Protein AF-A0A957VFC8-F1 (afdb_monomer_lite)

Foldseek 3Di:
DVLLCLQCVVPQHNLLSVVLQQCQVPVPDDDDDDDDDPVVVVSNVCSVVVHHRDPVSVVVNVVVVVD

Structure (mmCIF, N/CA/C/O backbone):
data_AF-A0A957VFC8-F1
#
_entry.id   AF-A0A957VFC8-F1
#
loop_
_atom_site.group_PDB
_atom_site.id
_atom_site.type_symbol
_atom_site.label_atom_id
_atom_site.label_alt_id
_atom_site.label_comp_id
_atom_site.label_asym_id
_atom_site.label_entity_id
_atom_site.label_seq_id
_atom_site.pdbx_PDB_ins_code
_atom_site.Cartn_x
_atom_site.Cartn_y
_atom_site.Cartn_z
_atom_site.occupancy
_atom_site.B_iso_or_equiv
_atom_site.auth_seq_id
_atom_site.auth_comp_id
_atom_site.auth_asym_id
_atom_site.auth_atom_id
_atom_site.pdbx_PDB_model_num
ATOM 1 N N . ASP A 1 1 ? 5.909 14.008 -3.299 1.00 85.25 1 ASP A N 1
ATOM 2 C CA . ASP A 1 1 ? 4.708 14.106 -4.155 1.00 85.25 1 ASP A CA 1
ATOM 3 C C . ASP A 1 1 ? 4.697 13.120 -5.310 1.00 85.25 1 ASP A C 1
ATOM 5 O O . ASP A 1 1 ? 3.773 12.323 -5.376 1.00 85.25 1 ASP A O 1
ATOM 9 N N . GLU A 1 2 ? 5.737 13.068 -6.141 1.00 94.44 2 GLU A N 1
ATOM 10 C CA . GLU A 1 2 ? 5.804 12.169 -7.307 1.00 94.44 2 GLU A CA 1
ATOM 11 C C . GLU A 1 2 ? 5.632 10.675 -6.975 1.00 94.44 2 GLU A C 1
ATOM 13 O O . GLU A 1 2 ? 4.794 10.001 -7.566 1.00 94.44 2 GLU A O 1
ATOM 18 N N . MET A 1 3 ? 6.315 10.169 -5.940 1.00 95.56 3 MET A N 1
ATOM 19 C CA . MET A 1 3 ? 6.142 8.782 -5.477 1.00 95.56 3 MET A CA 1
ATOM 20 C C . MET A 1 3 ? 4.681 8.453 -5.140 1.00 95.56 3 MET A C 1
ATOM 22 O O . MET A 1 3 ? 4.189 7.374 -5.469 1.00 95.56 3 MET A O 1
ATOM 26 N N . ARG A 1 4 ? 3.974 9.38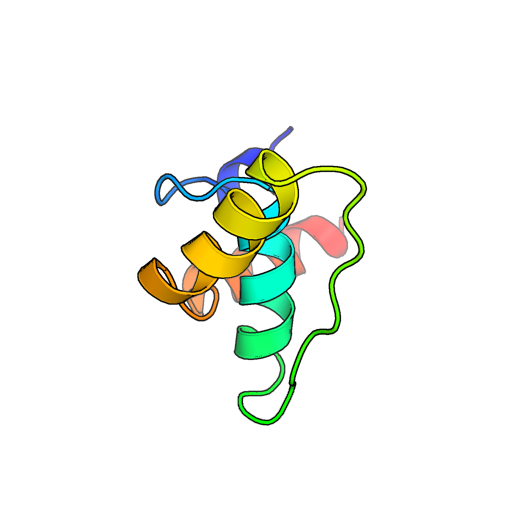9 -4.492 1.00 96.31 4 ARG A N 1
ATOM 27 C CA . ARG A 1 4 ? 2.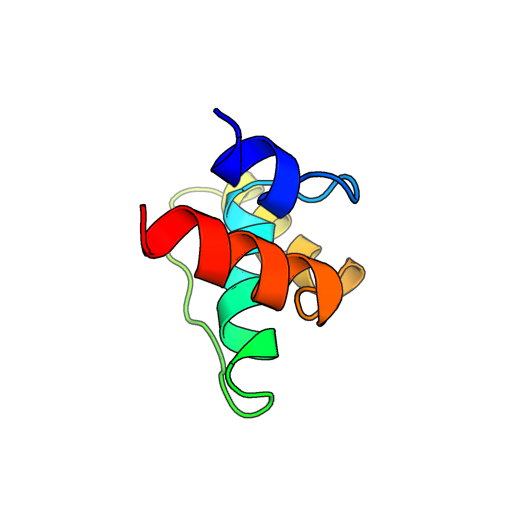565 9.198 -4.141 1.00 96.31 4 ARG A CA 1
ATOM 28 C C . ARG A 1 4 ? 1.712 9.138 -5.406 1.00 96.31 4 ARG A C 1
ATOM 30 O O . ARG A 1 4 ? 0.877 8.249 -5.494 1.00 96.31 4 ARG A O 1
ATOM 37 N N . THR A 1 5 ? 1.977 10.003 -6.386 1.00 97.38 5 THR A N 1
ATOM 38 C CA . THR A 1 5 ? 1.312 9.972 -7.697 1.00 97.38 5 THR A CA 1
ATOM 39 C C . THR A 1 5 ? 1.453 8.606 -8.361 1.00 97.38 5 THR A C 1
ATOM 41 O O . THR A 1 5 ? 0.446 8.019 -8.740 1.00 97.38 5 THR A O 1
ATOM 44 N N . VAL A 1 6 ? 2.665 8.050 -8.446 1.00 97.81 6 VAL A N 1
ATOM 45 C CA . VAL A 1 6 ? 2.893 6.731 -9.068 1.00 97.81 6 VAL A CA 1
ATOM 46 C C . VAL A 1 6 ? 2.161 5.614 -8.319 1.00 97.81 6 VAL A C 1
ATOM 48 O O . VAL A 1 6 ? 1.529 4.754 -8.941 1.00 97.81 6 VAL A O 1
ATOM 51 N N . LEU A 1 7 ? 2.209 5.644 -6.983 1.00 97.94 7 LEU A N 1
ATOM 52 C CA . LEU A 1 7 ? 1.572 4.646 -6.119 1.00 97.94 7 LEU A CA 1
ATOM 53 C C . LEU A 1 7 ? 0.044 4.643 -6.228 1.00 97.94 7 LEU A C 1
ATOM 55 O O . LEU A 1 7 ? -0.554 3.582 -6.079 1.00 97.94 7 LEU A O 1
ATOM 59 N N . THR A 1 8 ? -0.583 5.793 -6.482 1.00 97.88 8 THR A N 1
ATOM 60 C CA . THR A 1 8 ? -2.050 5.938 -6.453 1.00 97.88 8 THR A CA 1
ATOM 61 C C . THR A 1 8 ? -2.678 6.246 -7.815 1.00 97.88 8 THR A C 1
ATOM 63 O O . THR A 1 8 ? -3.873 6.527 -7.881 1.00 97.88 8 THR A O 1
ATOM 66 N N . ARG A 1 9 ? -1.907 6.238 -8.915 1.00 96.25 9 ARG A N 1
ATOM 67 C CA . ARG A 1 9 ? -2.392 6.669 -10.247 1.00 96.25 9 ARG A CA 1
ATOM 68 C C . ARG A 1 9 ? -3.541 5.8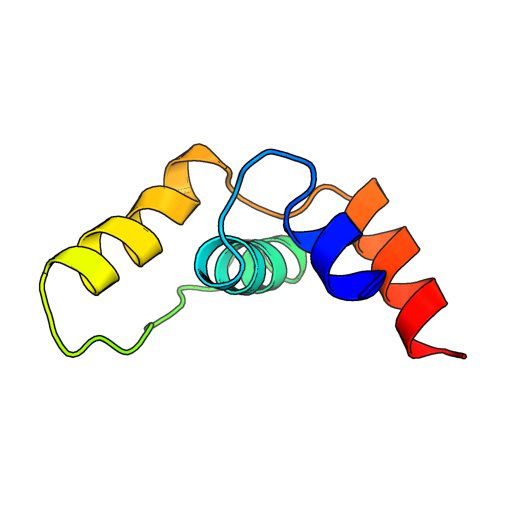38 -10.813 1.00 96.25 9 ARG A C 1
ATOM 70 O O . ARG A 1 9 ? -4.263 6.313 -11.680 1.00 96.25 9 ARG A O 1
ATOM 77 N N . ASP A 1 10 ? -3.688 4.603 -10.355 1.00 95.94 10 ASP A N 1
ATOM 78 C CA . ASP A 1 10 ? -4.758 3.687 -10.753 1.00 95.94 10 ASP A CA 1
ATOM 79 C C . ASP A 1 10 ? -5.990 3.778 -9.839 1.00 95.94 10 ASP A C 1
ATOM 81 O O . ASP A 1 10 ? -6.881 2.938 -9.917 1.00 95.94 10 ASP A O 1
ATOM 85 N N . GLY A 1 11 ? -6.058 4.807 -8.991 1.00 97.69 11 GLY A N 1
ATOM 86 C CA . GLY A 1 11 ? -7.197 5.084 -8.119 1.00 97.69 11 GLY A CA 1
ATOM 87 C C . GLY A 1 11 ? -7.120 4.418 -6.746 1.00 97.69 11 GLY A C 1
ATOM 88 O O . GLY A 1 11 ? -7.941 4.736 -5.885 1.00 97.69 11 GLY A O 1
ATOM 89 N N . ARG A 1 12 ? -6.128 3.550 -6.498 1.00 98.38 12 ARG A N 1
ATOM 90 C CA . ARG A 1 12 ? -5.926 2.942 -5.176 1.00 98.38 12 ARG A CA 1
ATOM 91 C C . ARG A 1 12 ? -5.491 3.979 -4.140 1.00 98.38 12 ARG A C 1
ATOM 93 O O . ARG A 1 12 ? -4.805 4.954 -4.455 1.00 98.38 12 ARG A O 1
ATOM 100 N N . THR A 1 13 ? -5.822 3.750 -2.873 1.00 98.50 13 THR A N 1
ATOM 101 C CA . THR A 1 13 ? -5.284 4.565 -1.776 1.00 98.50 13 THR A CA 1
ATOM 102 C C . THR A 1 13 ? -3.809 4.250 -1.527 1.00 98.50 13 THR A C 1
ATOM 104 O O . THR A 1 13 ? -3.285 3.226 -1.966 1.00 98.50 13 THR A O 1
ATOM 107 N N . LEU A 1 14 ? -3.108 5.103 -0.774 1.00 98.00 14 LEU A N 1
ATOM 108 C CA . LEU A 1 14 ? -1.707 4.831 -0.442 1.00 98.00 14 LEU A CA 1
ATOM 109 C C . LEU A 1 14 ? -1.544 3.558 0.412 1.00 98.00 14 LEU A C 1
ATOM 111 O O . LEU A 1 14 ? -0.569 2.831 0.235 1.00 98.00 14 LEU A O 1
ATOM 115 N N . ALA A 1 15 ? -2.491 3.268 1.310 1.00 97.94 15 ALA A N 1
ATOM 116 C CA . ALA A 1 15 ? -2.467 2.041 2.109 1.00 97.94 15 ALA A CA 1
ATOM 117 C C . ALA A 1 15 ? -2.600 0.801 1.209 1.00 97.94 15 ALA A C 1
ATOM 119 O O . ALA A 1 15 ? -1.814 -0.143 1.310 1.00 97.94 15 ALA A O 1
ATOM 120 N N . GLN A 1 16 ? -3.524 0.856 0.248 1.00 98.62 16 GLN A N 1
ATOM 121 C CA . GLN A 1 16 ? -3.705 -0.187 -0.760 1.00 98.62 16 GLN A CA 1
ATOM 122 C C . GLN A 1 16 ? -2.479 -0.329 -1.669 1.00 98.62 16 GLN A C 1
ATOM 124 O O . GLN A 1 16 ? -2.100 -1.442 -2.030 1.00 98.62 16 GLN A O 1
ATOM 129 N N . ALA A 1 17 ? -1.818 0.779 -2.013 1.00 98.19 17 ALA A N 1
ATOM 130 C CA . ALA A 1 17 ? -0.582 0.763 -2.787 1.00 98.19 17 ALA A CA 1
ATOM 131 C C . ALA A 1 17 ? 0.568 0.083 -2.040 1.00 98.19 17 ALA A C 1
ATOM 133 O O . ALA A 1 17 ? 1.304 -0.691 -2.645 1.00 98.19 17 ALA A O 1
ATOM 134 N N . ALA A 1 18 ? 0.702 0.313 -0.731 1.00 97.44 18 ALA A N 1
ATOM 135 C CA . ALA A 1 18 ? 1.719 -0.347 0.085 1.00 97.44 18 ALA A CA 1
ATOM 136 C C . ALA A 1 18 ? 1.508 -1.871 0.144 1.00 97.44 18 ALA A C 1
ATOM 138 O O . ALA A 1 18 ? 2.458 -2.636 -0.016 1.00 97.44 18 ALA A O 1
ATOM 139 N N . ILE A 1 19 ? 0.258 -2.317 0.300 1.00 98.19 19 ILE A N 1
ATOM 140 C CA . ILE A 1 19 ? -0.109 -3.740 0.228 1.00 98.19 19 ILE A CA 1
ATOM 141 C C . ILE A 1 19 ? 0.194 -4.309 -1.169 1.00 98.19 19 ILE A C 1
ATOM 143 O O . ILE A 1 19 ? 0.858 -5.338 -1.291 1.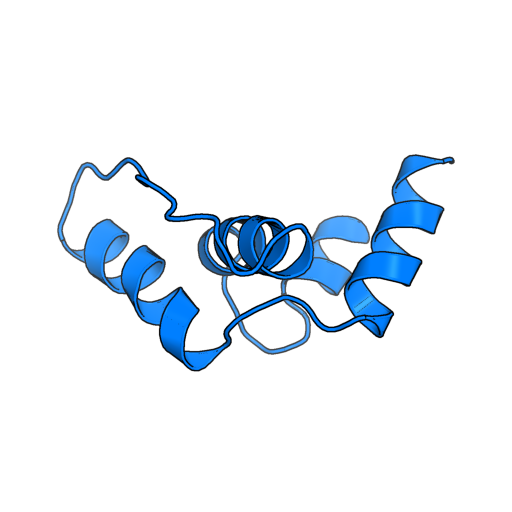00 98.19 19 ILE A O 1
ATOM 147 N N . GLY A 1 20 ? -0.215 -3.607 -2.230 1.00 98.00 20 GLY A N 1
ATOM 148 C CA . GLY A 1 20 ? 0.058 -4.005 -3.614 1.00 98.00 20 GLY A CA 1
ATOM 149 C C . GLY A 1 20 ? 1.550 -4.052 -3.958 1.00 98.00 20 GLY A C 1
ATOM 150 O O . GLY A 1 20 ? 1.967 -4.884 -4.763 1.00 98.00 20 GLY A O 1
ATOM 151 N N . TRP A 1 21 ? 2.375 -3.209 -3.333 1.00 97.56 21 TRP A N 1
ATOM 152 C CA . TRP A 1 21 ? 3.830 -3.232 -3.492 1.00 97.56 21 TRP A CA 1
ATOM 153 C C . TRP A 1 21 ? 4.437 -4.523 -2.928 1.00 97.56 21 TRP A C 1
ATOM 155 O O . TRP A 1 21 ? 5.279 -5.138 -3.582 1.00 97.56 21 TRP A O 1
ATOM 165 N N . LEU A 1 22 ? 3.966 -4.985 -1.761 1.00 97.69 22 LEU A N 1
ATOM 166 C CA . LEU A 1 22 ? 4.403 -6.257 -1.172 1.00 97.69 22 LEU A CA 1
ATOM 167 C C . LEU A 1 22 ? 4.086 -7.442 -2.092 1.00 97.69 22 LEU A C 1
ATOM 169 O O . LEU A 1 22 ? 4.941 -8.301 -2.305 1.00 97.69 22 LEU A O 1
ATOM 173 N N . TRP A 1 23 ? 2.887 -7.466 -2.679 1.00 97.75 23 TRP A N 1
ATOM 174 C CA . TRP A 1 23 ? 2.502 -8.517 -3.624 1.00 97.75 23 TRP A CA 1
ATOM 175 C C . TRP A 1 23 ? 3.277 -8.451 -4.940 1.00 97.75 23 TRP A C 1
ATOM 177 O O . TRP A 1 23 ? 3.658 -9.492 -5.466 1.00 97.75 23 TRP A O 1
ATOM 187 N N . ALA A 1 24 ? 3.574 -7.249 -5.443 1.00 97.31 24 ALA A N 1
ATOM 188 C CA . ALA A 1 24 ? 4.423 -7.081 -6.623 1.00 97.31 24 ALA A CA 1
ATOM 189 C C . ALA A 1 24 ? 5.862 -7.558 -6.378 1.00 97.31 24 ALA A C 1
ATOM 191 O O . ALA A 1 24 ? 6.526 -8.013 -7.306 1.00 97.31 24 ALA A O 1
ATOM 192 N N . HIS A 1 25 ? 6.341 -7.474 -5.134 1.00 95.06 25 HIS A N 1
ATOM 193 C CA . HIS A 1 25 ? 7.643 -8.004 -4.744 1.00 95.06 25 HIS A CA 1
ATOM 194 C C . HIS A 1 25 ? 7.633 -9.532 -4.592 1.00 95.06 25 HIS A C 1
ATOM 196 O O . HIS A 1 25 ? 8.589 -10.204 -4.973 1.00 95.06 25 HIS A O 1
ATOM 202 N N . SER A 1 26 ? 6.556 -10.096 -4.039 1.00 95.88 26 SER A N 1
ATOM 203 C CA . SER A 1 26 ? 6.359 -11.540 -3.948 1.00 95.88 26 SER A CA 1
ATOM 204 C C . SER A 1 26 ? 4.880 -11.889 -3.807 1.00 95.88 26 SER A C 1
ATOM 206 O O . SER A 1 26 ? 4.238 -11.537 -2.813 1.00 95.88 26 SER A O 1
ATOM 208 N N . ASN A 1 27 ? 4.380 -12.694 -4.749 1.00 90.31 27 ASN A N 1
ATOM 209 C CA . ASN A 1 27 ? 3.013 -13.226 -4.740 1.00 90.31 27 ASN A CA 1
ATOM 210 C C . ASN A 1 27 ? 2.721 -14.151 -3.543 1.00 90.31 27 ASN A C 1
ATOM 212 O O . ASN A 1 27 ? 1.563 -14.448 -3.273 1.00 90.31 27 ASN A O 1
ATOM 216 N N . ALA A 1 28 ? 3.752 -14.621 -2.830 1.00 94.75 28 ALA A N 1
ATOM 217 C CA . ALA A 1 28 ? 3.598 -15.459 -1.640 1.00 94.75 28 ALA A CA 1
ATOM 218 C C . ALA A 1 28 ? 3.430 -14.644 -0.343 1.00 94.75 28 ALA A C 1
ATOM 220 O O . ALA A 1 28 ? 3.210 -15.216 0.724 1.00 94.75 28 ALA A O 1
ATOM 221 N N . THR A 1 29 ? 3.557 -13.316 -0.403 1.00 96.50 29 THR A N 1
ATOM 222 C CA . THR A 1 29 ? 3.440 -12.455 0.777 1.00 96.50 29 THR A CA 1
ATOM 223 C C . THR A 1 29 ? 1.984 -12.329 1.210 1.00 96.50 29 THR A C 1
ATOM 225 O O . THR A 1 29 ? 1.147 -11.879 0.430 1.00 96.50 29 THR A O 1
ATOM 228 N N . ILE A 1 30 ? 1.695 -12.641 2.476 1.00 95.31 30 ILE A N 1
ATOM 229 C CA . ILE A 1 30 ? 0.402 -12.369 3.117 1.00 95.31 30 ILE A CA 1
ATOM 230 C C . ILE A 1 30 ? 0.586 -11.225 4.128 1.00 95.31 30 ILE A C 1
ATOM 232 O O . ILE A 1 30 ? 1.086 -11.460 5.230 1.00 95.31 30 ILE A O 1
ATOM 236 N N . PRO A 1 31 ? 0.240 -9.974 3.771 1.00 93.50 31 PRO A N 1
ATOM 237 C CA . PRO A 1 31 ? 0.378 -8.834 4.670 1.00 93.50 31 PRO A CA 1
ATOM 238 C C . PRO A 1 31 ? -0.571 -8.962 5.864 1.00 93.50 31 PRO A C 1
ATOM 240 O O . PRO A 1 31 ? -1.734 -9.322 5.697 1.00 93.50 31 PRO A O 1
ATOM 243 N N . ILE A 1 32 ? -0.096 -8.596 7.058 1.00 95.75 32 ILE A N 1
ATOM 244 C CA . ILE A 1 32 ? -0.921 -8.452 8.267 1.00 95.75 32 ILE A CA 1
ATOM 245 C C . ILE A 1 32 ? -1.005 -6.952 8.590 1.00 95.75 32 ILE A C 1
ATOM 247 O O . ILE A 1 32 ? -0.212 -6.448 9.389 1.00 95.75 32 ILE A O 1
ATOM 251 N N . PRO A 1 33 ? -1.883 -6.191 7.912 1.00 94.88 33 PRO A N 1
ATOM 252 C CA . PRO A 1 33 ? -1.962 -4.754 8.111 1.00 94.88 33 PRO A CA 1
ATOM 253 C C . PRO A 1 33 ? -2.639 -4.423 9.444 1.00 94.88 33 PRO A C 1
ATOM 255 O O . PRO A 1 33 ? -3.645 -5.023 9.823 1.00 94.88 33 PRO A O 1
ATOM 258 N N . GLY A 1 34 ? -2.096 -3.434 10.153 1.00 96.62 34 GLY A N 1
ATOM 259 C CA . GLY A 1 34 ? -2.710 -2.907 11.368 1.00 96.62 34 GLY A CA 1
ATOM 260 C C . GLY A 1 34 ? -3.909 -2.006 11.061 1.00 96.62 34 GLY A C 1
ATOM 261 O O . GLY A 1 34 ? -3.913 -1.269 10.075 1.00 96.62 34 GLY A O 1
ATOM 262 N N . PHE A 1 35 ? -4.911 -2.026 11.936 1.00 97.75 35 PHE A N 1
ATOM 263 C CA . PHE A 1 35 ? -6.096 -1.170 11.866 1.00 97.75 35 PHE A CA 1
ATOM 264 C C . PHE A 1 35 ? -6.634 -0.889 13.275 1.00 97.75 35 PHE A C 1
ATOM 266 O O . PHE A 1 35 ? -6.424 -1.666 14.205 1.00 97.75 35 PHE A O 1
ATOM 273 N N . LYS A 1 36 ? -7.323 0.241 13.441 1.00 97.94 36 LYS A N 1
ATOM 274 C CA . LYS A 1 36 ? -7.983 0.671 14.686 1.00 97.94 36 LYS A CA 1
ATOM 275 C C . LYS A 1 36 ? -9.504 0.730 14.559 1.00 97.94 36 LYS A C 1
ATOM 277 O O . LYS A 1 36 ? -10.192 0.802 15.571 1.00 97.94 36 LYS A O 1
ATOM 282 N N . ASN A 1 37 ? -10.028 0.757 13.336 1.00 98.38 37 ASN A N 1
ATOM 283 C CA . ASN A 1 37 ? -11.456 0.858 13.057 1.00 98.38 37 ASN A CA 1
ATOM 284 C C . ASN A 1 37 ? -11.833 0.082 11.788 1.00 98.38 37 ASN A C 1
ATOM 286 O O . ASN A 1 37 ? -10.967 -0.341 11.023 1.00 98.38 37 ASN A O 1
ATOM 290 N N . VAL A 1 38 ? -13.141 -0.089 11.584 1.00 98.50 38 VAL A N 1
ATOM 291 C CA . VAL A 1 38 ? -13.703 -0.857 10.463 1.00 98.50 38 VAL A CA 1
ATOM 292 C C . VAL A 1 38 ? -13.343 -0.239 9.112 1.00 98.50 38 VAL A C 1
ATOM 294 O O . VAL A 1 38 ? -12.930 -0.968 8.221 1.00 98.50 38 VAL A O 1
ATOM 297 N N . ALA A 1 39 ? -13.384 1.090 8.980 1.00 98.25 39 ALA A N 1
ATOM 298 C CA . ALA A 1 39 ? -13.048 1.762 7.723 1.00 98.25 39 ALA A CA 1
ATOM 299 C C . ALA A 1 39 ? -11.618 1.440 7.243 1.00 98.25 39 ALA A C 1
ATOM 301 O O . ALA A 1 39 ? -11.391 1.241 6.055 1.00 98.25 39 ALA A O 1
ATOM 302 N N . GLN A 1 40 ? -10.654 1.320 8.162 1.00 98.50 40 GLN A N 1
ATOM 303 C CA . GLN A 1 40 ? -9.286 0.905 7.831 1.00 98.50 40 GLN A CA 1
ATOM 304 C C . GLN A 1 40 ? -9.201 -0.567 7.417 1.00 98.50 40 GLN A C 1
ATOM 306 O O . GLN A 1 40 ? -8.398 -0.914 6.554 1.00 98.50 40 GLN A O 1
ATOM 311 N N . VAL A 1 41 ? -10.018 -1.441 8.014 1.00 97.69 41 VAL A N 1
ATOM 312 C CA . VAL A 1 41 ? -10.121 -2.845 7.582 1.00 97.69 41 VAL A CA 1
ATOM 313 C C . VAL A 1 41 ? -10.651 -2.910 6.154 1.00 97.69 41 VAL A C 1
ATOM 315 O O . VAL A 1 41 ? -10.060 -3.589 5.320 1.00 97.69 41 VAL A O 1
ATOM 318 N N . GLU A 1 42 ? -11.728 -2.181 5.867 1.00 98.38 42 GLU A N 1
ATOM 319 C CA . GLU A 1 42 ? -12.350 -2.119 4.543 1.00 98.38 42 GLU A CA 1
ATOM 320 C C . GLU A 1 42 ? -11.395 -1.532 3.498 1.00 98.38 42 GLU A C 1
ATOM 322 O O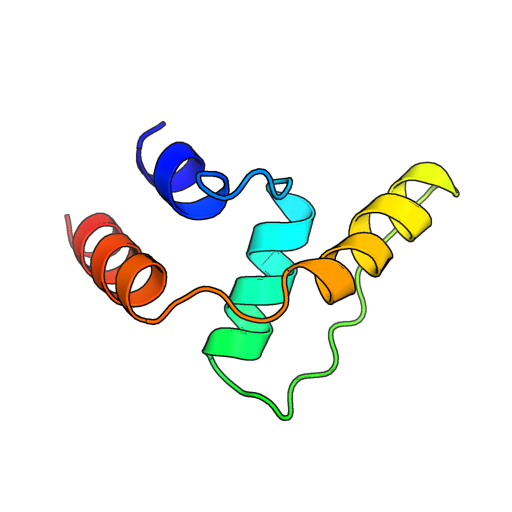 . GLU A 1 42 ? -11.252 -2.095 2.414 1.00 98.38 42 GLU A O 1
ATOM 327 N N . GLU A 1 43 ? -10.673 -0.458 3.834 1.00 98.50 43 GLU A N 1
ATOM 328 C CA . GLU A 1 43 ? -9.654 0.131 2.963 1.00 98.50 43 GLU A CA 1
ATOM 329 C C . GLU A 1 43 ? -8.537 -0.872 2.646 1.00 98.50 43 GLU A C 1
ATOM 331 O O . GLU A 1 43 ? -8.225 -1.088 1.472 1.00 98.50 43 GLU A O 1
ATOM 336 N N . ASN A 1 44 ? -7.966 -1.513 3.673 1.00 98.31 44 ASN A N 1
ATOM 337 C CA . ASN A 1 44 ? -6.900 -2.502 3.513 1.00 98.31 44 ASN A CA 1
ATOM 338 C C . ASN A 1 44 ? -7.367 -3.706 2.681 1.00 98.31 44 ASN A C 1
ATOM 340 O O . ASN A 1 44 ? -6.659 -4.135 1.771 1.00 98.31 44 ASN A O 1
ATOM 344 N N . ALA A 1 45 ? -8.565 -4.233 2.956 1.00 97.81 45 ALA A N 1
ATOM 345 C CA . ALA A 1 45 ? -9.154 -5.340 2.203 1.00 97.81 45 ALA A CA 1
ATOM 346 C C . ALA A 1 45 ? -9.449 -4.949 0.746 1.00 97.81 45 ALA A C 1
ATOM 348 O O . ALA A 1 45 ? -9.246 -5.753 -0.165 1.00 97.81 45 ALA A O 1
ATOM 349 N N . GLY A 1 46 ? -9.841 -3.694 0.508 1.00 98.00 46 GLY A N 1
ATOM 350 C CA . GLY A 1 46 ? -10.059 -3.133 -0.824 1.00 98.00 46 GLY A CA 1
ATOM 351 C C . GLY A 1 46 ? -8.830 -3.195 -1.738 1.00 98.00 46 GLY A C 1
ATOM 352 O O . GLY A 1 46 ? -8.986 -3.179 -2.957 1.00 98.00 46 GLY A O 1
ATOM 353 N N . ALA A 1 47 ? -7.617 -3.362 -1.192 1.00 98.12 47 ALA A N 1
ATOM 354 C CA . ALA A 1 47 ? -6.407 -3.585 -1.987 1.00 98.12 47 ALA A CA 1
ATOM 355 C C . ALA A 1 47 ? -6.523 -4.805 -2.920 1.00 98.12 47 ALA A C 1
ATOM 357 O O . ALA A 1 47 ? -5.932 -4.807 -3.999 1.00 98.12 47 ALA A O 1
ATOM 358 N N . LEU A 1 48 ? -7.314 -5.819 -2.545 1.00 97.06 48 LEU A N 1
ATOM 359 C CA . LEU A 1 48 ? -7.543 -7.021 -3.354 1.00 97.06 48 LEU A CA 1
ATOM 360 C C . LEU A 1 48 ? -8.173 -6.714 -4.720 1.00 97.06 48 LEU A C 1
ATOM 362 O O . LEU A 1 48 ? -7.883 -7.419 -5.681 1.00 97.06 48 LEU A O 1
ATOM 366 N N . ALA A 1 49 ? -8.988 -5.660 -4.827 1.00 98.00 49 ALA A N 1
ATOM 367 C CA . ALA A 1 49 ? -9.596 -5.254 -6.096 1.00 98.00 49 ALA A CA 1
ATOM 368 C C . ALA A 1 49 ? -8.564 -4.706 -7.100 1.00 98.00 49 ALA A C 1
ATOM 370 O O . ALA A 1 49 ? -8.793 -4.752 -8.306 1.00 98.00 49 ALA A O 1
ATOM 371 N N . TYR A 1 50 ? -7.429 -4.210 -6.601 1.00 97.81 50 TYR A N 1
ATOM 372 C CA . TYR A 1 50 ? -6.337 -3.678 -7.415 1.00 97.81 50 TYR A CA 1
ATOM 373 C C . TYR A 1 50 ? -5.210 -4.692 -7.632 1.00 97.81 50 TYR A C 1
ATOM 375 O O . TYR A 1 50 ? -4.540 -4.661 -8.663 1.00 97.81 50 TYR A O 1
ATOM 383 N N . GLY A 1 51 ? -4.972 -5.571 -6.656 1.00 97.06 51 GLY A N 1
ATOM 384 C CA . GLY A 1 51 ? -3.887 -6.546 -6.696 1.00 97.06 51 GLY A CA 1
ATOM 385 C C . GLY A 1 51 ? -2.486 -5.910 -6.632 1.00 97.06 51 GLY A C 1
ATOM 386 O O . GLY A 1 51 ? -2.319 -4.792 -6.121 1.00 97.06 51 GLY A O 1
ATOM 387 N N . PRO A 1 52 ? -1.451 -6.627 -7.112 1.00 98.12 52 PRO A N 1
ATOM 388 C CA . PRO A 1 52 ? -0.077 -6.132 -7.154 1.00 98.12 52 PRO A CA 1
ATOM 389 C C . PRO A 1 52 ? 0.050 -4.787 -7.882 1.00 98.12 52 PRO A C 1
ATOM 391 O O . PRO A 1 52 ? -0.737 -4.466 -8.775 1.00 98.12 52 PRO A O 1
ATOM 394 N N . LEU A 1 53 ? 1.071 -3.998 -7.541 1.00 98.06 53 LEU A N 1
ATOM 395 C CA . LEU A 1 53 ? 1.482 -2.898 -8.417 1.00 98.06 53 LEU A CA 1
ATOM 396 C C . LEU A 1 53 ? 1.934 -3.443 -9.777 1.00 98.06 53 LEU A C 1
ATOM 398 O O . LEU A 1 53 ? 2.565 -4.497 -9.868 1.00 98.06 53 LEU A O 1
ATOM 402 N N . SER A 1 54 ? 1.641 -2.696 -10.840 1.00 97.19 54 SER A N 1
ATOM 403 C CA . SER A 1 54 ? 2.109 -3.046 -12.181 1.00 97.19 54 SER A CA 1
ATOM 404 C C . SER A 1 54 ? 3.636 -2.986 -12.272 1.00 97.19 54 SER A C 1
ATOM 406 O O . SER A 1 54 ? 4.281 -2.175 -11.603 1.00 97.19 54 SER A O 1
ATOM 408 N N . ASN A 1 55 ? 4.226 -3.777 -13.174 1.00 96.94 55 ASN A N 1
ATOM 409 C CA . ASN A 1 55 ? 5.669 -3.720 -13.431 1.00 96.94 55 ASN A CA 1
ATOM 410 C C . ASN A 1 55 ? 6.133 -2.296 -13.800 1.00 96.94 55 ASN A C 1
ATOM 412 O O . ASN A 1 55 ? 7.186 -1.852 -13.359 1.00 96.94 55 ASN A O 1
ATOM 416 N N . GLY A 1 56 ? 5.309 -1.549 -14.547 1.00 97.06 56 GLY A N 1
ATOM 417 C CA . GLY A 1 56 ? 5.589 -0.152 -14.884 1.00 97.06 56 GLY A CA 1
ATOM 418 C C . GLY A 1 56 ? 5.683 0.753 -13.652 1.00 97.06 56 GLY A C 1
ATOM 419 O O . GLY A 1 56 ? 6.635 1.516 -13.541 1.00 97.06 56 GLY A O 1
ATOM 420 N N . GLN A 1 57 ? 4.748 0.629 -12.700 1.00 97.00 57 GLN A N 1
ATOM 421 C CA . GLN A 1 57 ? 4.834 1.359 -11.425 1.00 97.00 57 GLN A CA 1
ATOM 422 C C . GLN A 1 57 ? 6.083 0.956 -10.635 1.00 97.00 57 GLN A C 1
ATOM 424 O O . GLN A 1 57 ? 6.757 1.819 -10.085 1.00 97.00 57 GLN A O 1
ATOM 429 N N . MET A 1 58 ? 6.421 -0.336 -10.593 1.00 97.00 58 MET A N 1
ATOM 430 C CA . MET A 1 58 ? 7.592 -0.827 -9.858 1.00 97.00 58 MET A CA 1
ATOM 431 C C . MET A 1 58 ? 8.913 -0.288 -10.420 1.00 97.00 58 MET A C 1
ATOM 433 O O . MET A 1 58 ? 9.776 0.122 -9.645 1.00 97.00 58 MET A O 1
ATOM 437 N N . VAL A 1 59 ? 9.061 -0.248 -11.748 1.00 97.06 59 VAL A N 1
ATOM 438 C CA . VAL A 1 59 ? 10.238 0.331 -12.419 1.00 97.06 59 VAL A CA 1
ATOM 439 C C . VAL A 1 59 ? 10.354 1.825 -12.123 1.00 97.06 59 VAL A C 1
ATOM 441 O O . VAL A 1 59 ? 11.413 2.283 -11.706 1.00 97.06 59 VAL A O 1
ATOM 444 N N . GLU A 1 60 ? 9.260 2.572 -12.270 1.00 96.38 60 GLU A N 1
ATOM 445 C CA . GLU A 1 60 ? 9.231 4.019 -12.031 1.00 96.38 60 GLU A CA 1
ATOM 446 C C . GLU A 1 60 ? 9.585 4.362 -10.572 1.00 96.38 60 GLU A C 1
ATOM 448 O O . GLU A 1 60 ? 10.425 5.221 -10.311 1.00 96.38 60 GLU A O 1
ATOM 453 N N . LEU A 1 61 ? 9.041 3.613 -9.606 1.00 95.88 61 LEU A N 1
ATOM 454 C CA . LEU A 1 61 ? 9.373 3.765 -8.185 1.00 95.88 61 LEU A CA 1
ATOM 455 C C . LEU A 1 61 ? 10.839 3.450 -7.872 1.00 95.88 61 LEU A C 1
ATOM 457 O O . LEU A 1 61 ? 11.430 4.100 -7.008 1.00 95.88 61 LEU A O 1
ATOM 461 N N . ALA A 1 62 ? 11.429 2.459 -8.545 1.00 94.62 62 ALA A N 1
ATOM 462 C CA . ALA A 1 62 ? 12.841 2.134 -8.372 1.00 94.62 62 ALA A CA 1
ATOM 463 C C . ALA A 1 62 ? 13.734 3.290 -8.843 1.00 94.62 62 ALA A C 1
ATOM 465 O O . ALA A 1 62 ? 14.662 3.661 -8.129 1.00 94.62 62 ALA A O 1
ATOM 466 N N . THR A 1 63 ? 13.409 3.909 -9.981 1.00 94.81 63 THR A N 1
ATOM 467 C CA . THR A 1 63 ? 14.116 5.095 -10.483 1.00 94.81 63 THR A CA 1
ATOM 468 C C . THR A 1 63 ? 14.024 6.266 -9.504 1.00 94.81 63 THR A C 1
ATOM 470 O O . THR A 1 63 ? 15.044 6.879 -9.204 1.00 94.81 63 THR A O 1
ATOM 473 N N . LEU A 1 64 ? 12.839 6.529 -8.941 1.00 93.00 64 LEU A N 1
ATOM 474 C CA . LEU A 1 64 ? 12.636 7.619 -7.976 1.00 93.00 64 LEU A CA 1
ATOM 475 C C . LEU A 1 64 ? 13.390 7.420 -6.655 1.00 93.00 64 LEU A C 1
ATOM 477 O O . LEU A 1 64 ? 13.770 8.394 -6.016 1.00 93.00 64 LEU A O 1
ATOM 481 N N . LYS A 1 65 ? 13.601 6.172 -6.217 1.00 79.00 65 LYS A N 1
ATOM 482 C CA . LYS A 1 65 ? 14.333 5.865 -4.975 1.00 79.00 65 LYS A CA 1
ATOM 483 C C . LYS A 1 65 ? 15.854 6.012 -5.125 1.00 79.00 65 LYS A C 1
ATOM 485 O O . LYS A 1 65 ? 16.549 6.120 -4.119 1.00 79.00 65 LYS A O 1
ATOM 490 N N . SER A 1 66 ? 16.368 5.950 -6.351 1.00 69.31 66 SER A N 1
ATOM 491 C CA . SER A 1 66 ? 17.802 6.035 -6.653 1.00 69.31 66 SER A CA 1
ATOM 492 C C . SER A 1 66 ? 18.313 7.463 -6.884 1.00 69.31 66 SER A C 1
ATOM 494 O O . SER A 1 66 ? 19.508 7.617 -7.141 1.00 69.31 66 SER A O 1
ATOM 496 N N . GLY A 1 67 ? 17.436 8.470 -6.817 1.00 52.94 67 GLY A N 1
ATOM 497 C CA . GLY A 1 67 ? 17.780 9.894 -6.904 1.00 52.94 67 GLY A CA 1
ATOM 498 C C . GLY A 1 67 ? 17.701 10.635 -5.576 1.00 52.94 67 GLY A C 1
ATOM 499 O O . GLY A 1 67 ? 17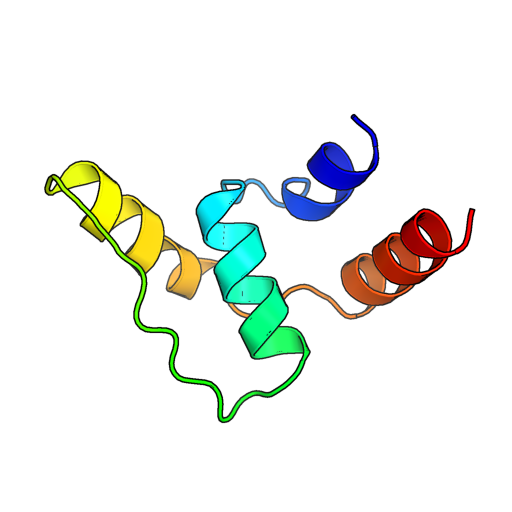.763 9.980 -4.511 1.00 52.94 67 GLY A O 1
#

Secondary structure (DSSP, 8-state):
-HHHHHHHTTS--HHHHHHHHHHHH-TT-------SSHHHHHHHHHGGGT-SPPHHHHHHHHHHHT-

Sequence (67 aa):
DEMRTVLTRDGRTLAQAAIGWLWAHSNATIPIPGFKNVAQVEENAGALAYGPLSNGQMVELATLKSG

pLDDT: mean 95.45, std 6.87, range [52.94, 98.62]

Radius of gyration: 12.06 Å; chains: 1; bounding box: 32×30×30 Å